Protein AF-A0A0D6XAP4-F1 (afdb_monomer_lite)

Structure (mmCIF, N/CA/C/O backbone):
data_AF-A0A0D6XAP4-F1
#
_entry.id   AF-A0A0D6XAP4-F1
#
loop_
_atom_site.group_PDB
_atom_site.id
_atom_site.type_symbol
_atom_site.label_atom_id
_atom_site.label_alt_id
_atom_site.label_comp_id
_atom_site.label_asym_id
_atom_site.label_entity_id
_atom_site.label_seq_id
_atom_site.pdbx_PDB_ins_code
_atom_site.Cartn_x
_atom_site.Cartn_y
_atom_site.Cartn_z
_atom_site.occupancy
_atom_site.B_iso_or_equiv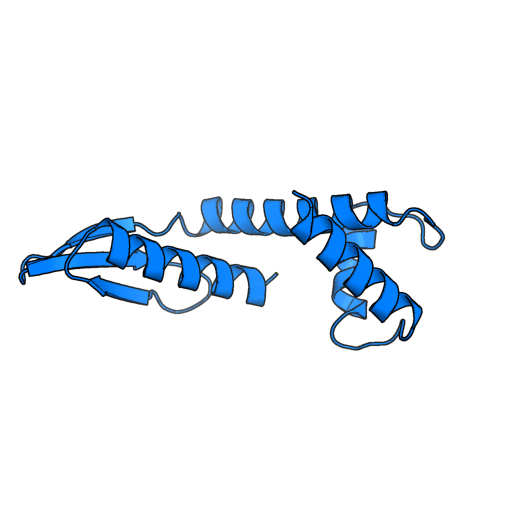
_atom_site.auth_seq_id
_atom_site.auth_comp_id
_atom_site.auth_asym_id
_atom_site.auth_atom_id
_atom_site.pdbx_PDB_model_num
ATOM 1 N N . MET A 1 1 ? 11.491 14.148 1.350 1.00 57.88 1 MET A N 1
ATOM 2 C CA . MET A 1 1 ? 11.463 12.960 0.460 1.00 57.88 1 MET A CA 1
ATOM 3 C C . MET A 1 1 ? 12.845 12.337 0.173 1.00 57.88 1 MET A C 1
ATOM 5 O O . MET A 1 1 ? 12.972 11.571 -0.775 1.00 57.88 1 MET A O 1
ATOM 9 N N . ARG A 1 2 ? 13.874 12.567 1.010 1.00 69.31 2 ARG A N 1
ATOM 10 C CA . ARG A 1 2 ? 15.246 12.067 0.774 1.00 69.31 2 ARG A CA 1
ATOM 11 C C . ARG A 1 2 ? 15.348 10.533 0.806 1.00 69.31 2 ARG A C 1
ATOM 13 O O . ARG A 1 2 ? 16.040 9.953 -0.015 1.00 69.31 2 ARG A O 1
ATOM 20 N N . THR A 1 3 ? 14.599 9.882 1.699 1.00 79.12 3 THR A N 1
ATOM 21 C CA . THR A 1 3 ? 14.654 8.426 1.909 1.00 79.12 3 THR A CA 1
ATOM 22 C C . THR A 1 3 ? 14.202 7.621 0.693 1.00 79.12 3 THR A C 1
ATOM 24 O O . THR A 1 3 ? 14.832 6.628 0.360 1.00 79.12 3 THR A O 1
ATOM 27 N N . LEU A 1 4 ? 13.135 8.046 0.012 1.00 70.56 4 LEU A N 1
ATOM 28 C CA . LEU A 1 4 ? 12.567 7.283 -1.103 1.00 70.56 4 LEU A CA 1
ATOM 29 C C . LEU A 1 4 ? 13.430 7.404 -2.368 1.00 70.56 4 LEU A C 1
ATOM 31 O O . LEU A 1 4 ? 13.663 6.405 -3.037 1.00 70.56 4 LEU A O 1
ATOM 35 N N . HIS A 1 5 ? 14.028 8.579 -2.595 1.00 73.25 5 HIS A N 1
ATOM 36 C CA . HIS A 1 5 ? 15.074 8.763 -3.606 1.00 73.25 5 HIS A CA 1
ATOM 37 C C . HIS A 1 5 ? 16.294 7.878 -3.325 1.00 73.25 5 HIS A C 1
ATOM 39 O O . HIS A 1 5 ? 16.802 7.214 -4.219 1.00 73.25 5 HIS A O 1
ATOM 45 N N . THR A 1 6 ? 16.739 7.804 -2.065 1.00 82.94 6 THR A N 1
ATOM 46 C CA . THR A 1 6 ? 17.836 6.906 -1.674 1.00 82.94 6 THR A CA 1
ATOM 47 C C . THR A 1 6 ? 17.489 5.433 -1.901 1.00 82.94 6 THR A C 1
ATOM 49 O O . THR A 1 6 ? 18.330 4.688 -2.392 1.00 82.94 6 THR A O 1
ATOM 52 N N . LEU A 1 7 ? 16.265 5.001 -1.589 1.00 80.44 7 LEU A N 1
ATOM 53 C CA . LEU A 1 7 ? 15.832 3.625 -1.851 1.00 80.44 7 LEU A CA 1
ATOM 54 C C . LEU A 1 7 ? 15.779 3.317 -3.350 1.00 80.44 7 LEU A C 1
ATOM 56 O O . LEU A 1 7 ? 16.246 2.259 -3.761 1.00 80.44 7 LEU A O 1
ATOM 60 N N . ALA A 1 8 ? 15.275 4.245 -4.165 1.00 76.88 8 ALA A N 1
ATOM 61 C CA . ALA A 1 8 ? 15.255 4.084 -5.613 1.00 76.88 8 ALA A CA 1
ATOM 62 C C . ALA A 1 8 ? 16.667 4.005 -6.210 1.00 76.88 8 ALA A C 1
ATOM 64 O O . ALA A 1 8 ? 16.929 3.120 -7.022 1.00 76.88 8 ALA A O 1
ATOM 65 N N . ARG A 1 9 ? 17.595 4.854 -5.745 1.00 79.50 9 ARG A N 1
ATOM 66 C CA . ARG A 1 9 ? 19.023 4.781 -6.095 1.00 79.50 9 ARG A CA 1
ATOM 67 C C . ARG A 1 9 ? 19.594 3.400 -5.812 1.00 79.50 9 ARG A C 1
ATOM 69 O O . ARG A 1 9 ? 20.184 2.784 -6.694 1.00 79.50 9 ARG A O 1
ATOM 76 N N . LEU A 1 10 ? 19.404 2.911 -4.587 1.00 84.00 10 LEU A N 1
ATOM 77 C CA . LEU A 1 10 ? 19.919 1.608 -4.167 1.00 84.00 10 LEU A CA 1
ATOM 78 C C . LEU A 1 10 ? 19.314 0.471 -4.997 1.00 84.00 10 LEU A C 1
ATOM 80 O O . LEU A 1 10 ? 20.030 -0.448 -5.388 1.00 84.00 10 LEU A O 1
ATOM 84 N N . ALA A 1 11 ? 18.019 0.543 -5.307 1.00 80.75 11 ALA A N 1
ATOM 85 C CA . ALA A 1 11 ? 17.357 -0.436 -6.159 1.00 80.75 11 ALA A CA 1
ATOM 86 C C . ALA A 1 11 ? 17.902 -0.401 -7.599 1.00 80.75 11 ALA A C 1
ATOM 88 O O . ALA A 1 11 ? 18.105 -1.459 -8.201 1.00 80.75 11 ALA A O 1
ATOM 89 N N . LEU A 1 12 ? 18.144 0.794 -8.156 1.00 80.38 12 LEU A N 1
ATOM 90 C CA . LEU A 1 12 ? 18.674 0.961 -9.511 1.00 80.38 12 LEU A CA 1
ATOM 91 C C . LEU A 1 12 ? 20.102 0.430 -9.588 1.00 80.38 12 LEU A C 1
ATOM 93 O O . LEU A 1 12 ? 20.458 -0.280 -10.525 1.00 80.38 12 LEU A O 1
ATOM 97 N N . GLU A 1 13 ? 20.915 0.739 -8.583 1.00 84.94 13 GLU A N 1
ATOM 98 C CA . GLU A 1 13 ? 22.275 0.230 -8.475 1.00 84.94 13 GLU A CA 1
ATOM 99 C C . GLU A 1 13 ? 22.295 -1.300 -8.344 1.00 84.94 13 GLU A C 1
ATOM 101 O O . GLU A 1 13 ? 23.060 -1.967 -9.043 1.00 84.94 13 GLU A O 1
ATOM 106 N N . ALA A 1 14 ? 21.415 -1.875 -7.519 1.00 84.44 14 ALA A N 1
ATOM 107 C CA . ALA A 1 14 ? 21.267 -3.323 -7.394 1.00 84.44 14 ALA A CA 1
ATOM 108 C C . ALA A 1 14 ? 20.871 -3.979 -8.728 1.00 84.44 14 ALA A C 1
ATOM 110 O O . ALA A 1 14 ? 21.469 -4.981 -9.120 1.00 84.44 14 ALA A O 1
ATOM 111 N N . HIS A 1 15 ? 19.934 -3.385 -9.470 1.00 84.00 15 HIS A N 1
ATOM 112 C CA . HIS A 1 15 ? 19.538 -3.890 -10.783 1.00 84.00 15 HIS A CA 1
ATOM 113 C C . HIS A 1 15 ? 20.625 -3.726 -11.843 1.00 84.00 15 HIS A C 1
ATOM 115 O O . HIS A 1 15 ? 20.842 -4.639 -12.627 1.00 84.00 15 HIS A O 1
ATOM 121 N N . ARG A 1 16 ? 21.380 -2.622 -11.846 1.00 83.69 16 ARG A N 1
ATOM 122 C CA . ARG A 1 16 ? 22.541 -2.467 -12.740 1.00 83.69 16 ARG A CA 1
ATOM 123 C C . ARG A 1 16 ? 23.590 -3.555 -12.497 1.00 83.69 16 ARG A C 1
ATOM 125 O O . ARG A 1 16 ? 24.176 -4.052 -13.454 1.00 83.69 16 ARG A O 1
ATOM 132 N N . ARG A 1 17 ? 23.806 -3.945 -11.235 1.00 88.31 17 ARG A N 1
ATOM 133 C CA . ARG A 1 17 ? 24.721 -5.041 -10.867 1.00 88.31 17 ARG A CA 1
ATOM 134 C C . ARG A 1 17 ? 24.178 -6.415 -11.257 1.00 88.31 17 ARG A C 1
ATOM 136 O O . ARG A 1 17 ? 24.959 -7.274 -11.654 1.00 88.31 17 ARG A O 1
ATOM 143 N N . ASN A 1 18 ? 22.866 -6.625 -11.156 1.00 88.31 18 ASN A N 1
ATOM 144 C CA . ASN A 1 18 ? 22.209 -7.863 -11.570 1.00 88.31 18 ASN A CA 1
ATOM 145 C C . ASN A 1 18 ? 20.896 -7.589 -12.332 1.00 88.31 18 ASN A C 1
ATOM 147 O O . ASN A 1 18 ? 19.810 -7.652 -11.745 1.00 88.31 18 ASN A O 1
ATOM 151 N N . PRO A 1 19 ? 20.959 -7.340 -13.655 1.00 85.62 19 PRO A N 1
ATOM 152 C CA . PRO A 1 19 ? 19.769 -6.994 -14.436 1.00 85.62 19 PRO A CA 1
ATOM 153 C C . PRO A 1 19 ? 18.735 -8.119 -14.526 1.00 85.62 19 PRO A C 1
ATOM 155 O O . PRO A 1 19 ? 17.580 -7.874 -14.854 1.00 85.62 19 PRO A O 1
ATOM 158 N N . LYS A 1 20 ? 19.149 -9.360 -14.248 1.00 88.44 20 LYS A N 1
ATOM 159 C CA . LYS A 1 20 ? 18.303 -10.558 -14.295 1.00 88.44 20 LYS A CA 1
ATOM 160 C C . LYS A 1 20 ? 17.806 -10.986 -12.914 1.00 88.44 20 LYS A C 1
ATOM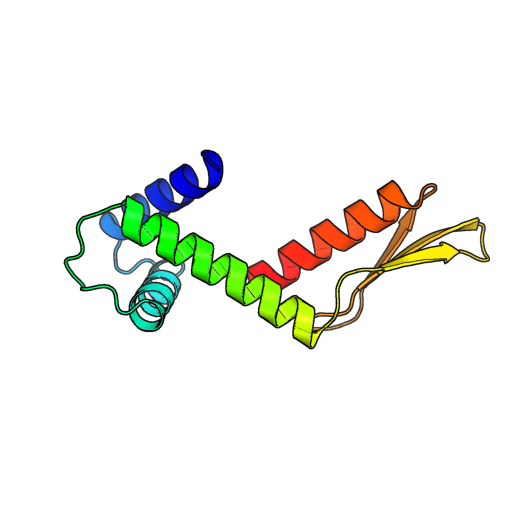 162 O O . LYS A 1 20 ? 17.286 -12.090 -12.783 1.00 88.44 20 LYS A O 1
ATOM 167 N N . ASP A 1 21 ? 17.986 -10.149 -11.892 1.00 89.06 21 ASP A N 1
ATOM 168 C CA . ASP A 1 21 ? 17.489 -10.435 -10.551 1.00 89.06 21 ASP A CA 1
ATOM 169 C C . ASP A 1 21 ? 15.973 -10.720 -10.588 1.00 89.06 21 ASP A C 1
ATOM 171 O O . ASP A 1 21 ? 15.214 -9.880 -11.076 1.00 89.06 21 ASP A O 1
ATOM 175 N N . PRO A 1 22 ? 15.508 -11.883 -10.100 1.00 86.44 22 PRO A N 1
ATOM 176 C CA . PRO A 1 22 ? 14.110 -12.281 -10.240 1.00 86.44 22 PRO A CA 1
ATOM 177 C C . PRO A 1 22 ? 13.149 -11.422 -9.406 1.00 86.44 22 PRO A C 1
ATOM 179 O O . PRO A 1 22 ? 11.963 -11.376 -9.721 1.00 86.44 22 PRO A O 1
ATOM 182 N N . GLY A 1 23 ? 13.635 -10.738 -8.364 1.00 83.44 23 GLY A N 1
ATOM 183 C CA . GLY A 1 23 ? 12.832 -9.823 -7.555 1.00 83.44 23 GLY A CA 1
ATOM 184 C C . GLY A 1 23 ? 12.763 -8.416 -8.150 1.00 83.44 23 GLY A C 1
ATOM 185 O O . GLY A 1 23 ? 11.708 -7.785 -8.124 1.00 83.44 23 GLY A O 1
ATOM 186 N N . LEU A 1 24 ? 13.867 -7.923 -8.716 1.00 83.19 24 LEU A N 1
ATOM 187 C CA . LEU A 1 24 ? 13.958 -6.557 -9.234 1.00 83.19 24 LEU A CA 1
ATOM 188 C C . LEU A 1 24 ? 13.601 -6.444 -10.720 1.00 83.19 24 LEU A C 1
ATOM 190 O O . LEU A 1 24 ? 12.949 -5.475 -11.099 1.00 83.19 24 LEU A O 1
ATOM 194 N N . ALA A 1 25 ? 13.988 -7.394 -11.574 1.00 85.94 25 ALA A N 1
ATOM 195 C CA . ALA A 1 25 ? 13.789 -7.280 -13.023 1.00 85.94 25 ALA A CA 1
ATOM 196 C C . ALA A 1 25 ? 12.309 -7.117 -13.433 1.00 85.94 25 ALA A C 1
ATOM 198 O O . ALA A 1 25 ? 12.024 -6.224 -14.235 1.00 85.94 25 ALA A O 1
ATOM 199 N N . PRO A 1 26 ? 11.339 -7.871 -12.866 1.00 88.06 26 PRO A N 1
ATOM 200 C CA . PRO A 1 26 ? 9.924 -7.681 -13.199 1.00 88.06 26 PRO A CA 1
ATOM 201 C C . PRO A 1 26 ? 9.365 -6.333 -12.729 1.00 88.06 26 PRO A C 1
ATOM 203 O O . PRO A 1 26 ? 8.511 -5.743 -13.393 1.00 88.06 26 PRO A O 1
ATOM 206 N N . LEU A 1 27 ? 9.830 -5.835 -11.578 1.00 85.25 27 LEU A N 1
ATOM 207 C CA . LEU A 1 27 ? 9.461 -4.511 -11.074 1.00 85.25 27 LEU A CA 1
ATOM 208 C C . LEU A 1 27 ? 10.003 -3.417 -12.000 1.00 85.25 27 LEU A C 1
ATOM 210 O O . LEU A 1 27 ? 9.246 -2.539 -12.412 1.00 85.25 27 LEU A O 1
ATOM 214 N N . TRP A 1 28 ? 11.281 -3.501 -12.376 1.00 84.88 28 TRP A N 1
ATOM 215 C CA . TRP A 1 28 ? 11.911 -2.534 -13.271 1.00 84.88 28 TRP A CA 1
ATOM 216 C C . TRP A 1 28 ? 11.243 -2.483 -14.633 1.00 84.88 28 TRP A C 1
ATOM 218 O O . TRP A 1 28 ? 10.968 -1.392 -15.124 1.00 84.88 28 TRP A O 1
ATOM 228 N N . GLU A 1 29 ? 10.910 -3.635 -15.213 1.00 87.19 29 GLU A N 1
ATOM 229 C CA . GLU A 1 29 ? 10.212 -3.681 -16.494 1.00 87.19 29 GLU A CA 1
ATOM 230 C C . GLU A 1 29 ? 8.804 -3.078 -16.400 1.00 87.19 29 GLU A C 1
ATOM 232 O O . GLU A 1 29 ? 8.420 -2.283 -17.258 1.00 87.19 29 GLU A O 1
ATOM 237 N N . ARG A 1 30 ? 8.049 -3.363 -15.328 1.00 87.56 30 ARG A N 1
ATOM 238 C CA . ARG A 1 30 ? 6.733 -2.738 -15.106 1.00 87.56 30 ARG A CA 1
ATOM 239 C C . ARG A 1 30 ? 6.826 -1.223 -14.984 1.00 87.56 30 ARG A C 1
ATOM 241 O O . ARG A 1 30 ? 6.063 -0.523 -15.648 1.00 87.56 30 ARG A O 1
ATOM 248 N N . VAL A 1 31 ? 7.759 -0.713 -14.181 1.00 87.31 31 VAL A N 1
ATOM 249 C CA . VAL A 1 31 ? 7.974 0.735 -14.024 1.00 87.31 31 VAL A CA 1
ATOM 250 C C . VAL A 1 31 ? 8.392 1.355 -15.358 1.00 87.31 31 VAL A C 1
ATOM 252 O O . VAL A 1 31 ? 7.820 2.364 -15.769 1.00 87.31 31 VAL A O 1
ATOM 255 N N . ARG A 1 32 ? 9.320 0.715 -16.083 1.00 86.69 32 ARG A N 1
ATOM 256 C CA . ARG A 1 32 ? 9.799 1.162 -17.397 1.00 86.69 32 ARG A CA 1
ATOM 257 C C . ARG A 1 32 ? 8.664 1.292 -18.402 1.00 86.69 32 ARG A C 1
ATOM 259 O O . ARG A 1 32 ? 8.554 2.323 -19.059 1.00 86.69 32 ARG A O 1
ATOM 266 N N . LEU A 1 33 ? 7.837 0.254 -18.526 1.00 85.69 33 LEU A N 1
ATOM 267 C CA . LEU A 1 33 ? 6.711 0.218 -19.455 1.00 85.69 33 LEU A CA 1
ATOM 268 C C . LEU A 1 33 ? 5.645 1.242 -19.067 1.00 85.69 33 LEU A C 1
ATOM 270 O O . LEU A 1 33 ? 5.226 2.027 -19.915 1.00 85.69 33 LEU A O 1
ATOM 274 N N . LYS A 1 34 ? 5.253 1.287 -17.785 1.00 84.75 34 LYS A N 1
ATOM 275 C CA . LYS A 1 34 ? 4.209 2.200 -17.293 1.00 84.75 34 LYS A CA 1
ATOM 276 C C . LYS A 1 34 ? 4.611 3.671 -17.438 1.00 84.75 34 LYS A C 1
ATOM 278 O O . LYS A 1 34 ? 3.753 4.517 -17.661 1.00 84.75 34 LYS A O 1
ATOM 283 N N . ARG A 1 35 ? 5.908 3.977 -17.336 1.00 85.12 35 ARG A N 1
ATOM 284 C CA . ARG A 1 35 ? 6.450 5.344 -17.429 1.00 85.12 35 ARG A CA 1
ATOM 285 C C . ARG A 1 35 ? 7.152 5.646 -18.755 1.00 85.12 35 ARG A C 1
ATOM 287 O O . ARG A 1 35 ? 7.771 6.695 -18.880 1.00 85.12 35 ARG A O 1
ATOM 294 N N . ALA A 1 36 ? 7.052 4.751 -19.741 1.00 82.81 36 ALA A N 1
ATOM 295 C CA . ALA A 1 36 ? 7.676 4.885 -21.060 1.00 82.81 36 ALA A CA 1
ATOM 296 C C . ALA A 1 36 ? 9.178 5.250 -21.013 1.00 82.81 36 ALA A C 1
ATOM 298 O O . ALA A 1 36 ? 9.688 5.987 -21.862 1.00 82.81 36 ALA A O 1
ATOM 299 N N . LEU A 1 37 ? 9.905 4.726 -20.022 1.00 80.69 37 LEU A N 1
ATOM 300 C CA . LEU A 1 37 ? 11.328 5.010 -19.858 1.00 80.69 37 LEU A CA 1
ATOM 301 C C . LEU A 1 37 ? 12.141 4.308 -20.950 1.00 80.69 37 LEU A C 1
ATOM 303 O O . LEU A 1 37 ? 11.936 3.129 -21.271 1.00 80.69 37 LEU A O 1
ATOM 307 N N . ARG A 1 38 ? 13.103 5.037 -21.526 1.00 74.81 38 ARG A N 1
ATOM 308 C CA . ARG A 1 38 ? 14.023 4.470 -22.518 1.00 74.81 38 ARG A CA 1
ATOM 309 C C . ARG A 1 38 ? 14.956 3.456 -21.838 1.00 74.81 38 ARG A C 1
ATOM 311 O O . ARG A 1 38 ? 15.429 3.737 -20.740 1.00 74.81 38 ARG A O 1
ATOM 318 N N . PRO A 1 39 ? 15.309 2.333 -22.494 1.00 61.84 39 PRO A N 1
ATOM 319 C CA . PRO A 1 39 ? 16.221 1.328 -21.928 1.00 61.84 39 PRO A CA 1
ATOM 320 C C . PRO A 1 39 ? 17.587 1.890 -21.504 1.00 61.84 39 PRO A C 1
ATOM 322 O O . PRO A 1 39 ? 18.225 1.358 -20.605 1.00 61.84 39 PRO A O 1
ATOM 325 N N . ALA A 1 40 ? 18.017 2.980 -22.146 1.00 61.28 40 ALA A N 1
ATOM 326 C CA . ALA A 1 40 ? 19.267 3.678 -21.868 1.00 61.28 40 ALA A CA 1
ATOM 327 C C . ALA A 1 40 ? 19.082 4.976 -21.060 1.00 61.28 40 ALA A C 1
ATOM 329 O O . ALA A 1 40 ? 19.999 5.788 -21.049 1.00 61.28 40 ALA A O 1
ATOM 330 N N . ALA A 1 41 ? 17.917 5.218 -20.438 1.00 56.97 41 ALA A N 1
ATOM 331 C CA . ALA A 1 41 ? 17.693 6.411 -19.618 1.00 56.97 41 ALA A CA 1
ATOM 332 C C . ALA A 1 41 ? 18.708 6.429 -18.450 1.00 56.97 41 ALA A C 1
ATOM 334 O O . ALA A 1 41 ? 18.606 5.579 -17.556 1.00 56.97 41 ALA A O 1
ATOM 335 N N . PRO A 1 42 ? 19.713 7.331 -18.459 1.00 56.34 42 PRO A N 1
ATOM 336 C CA . PRO A 1 42 ? 20.838 7.256 -17.526 1.00 56.34 42 PRO A CA 1
ATOM 337 C C . PRO A 1 42 ? 20.514 7.846 -16.152 1.00 56.34 42 PRO A C 1
ATOM 339 O O . PRO A 1 42 ? 21.232 7.566 -15.190 1.00 56.34 42 PRO A O 1
ATOM 342 N N . GLU A 1 43 ? 19.465 8.664 -16.069 1.00 73.94 43 GLU A N 1
ATOM 343 C CA . GLU A 1 43 ? 19.234 9.555 -14.939 1.00 73.94 43 GLU A CA 1
ATOM 344 C C . GLU A 1 43 ? 18.513 8.825 -13.810 1.00 73.94 43 GLU A C 1
ATOM 346 O O . GLU A 1 43 ? 17.380 8.359 -13.934 1.00 73.94 43 GLU A O 1
ATOM 351 N N . GLU A 1 44 ? 19.235 8.686 -12.706 1.00 73.69 44 GLU A N 1
ATOM 352 C CA . GLU A 1 44 ? 18.787 8.050 -11.476 1.00 73.69 44 GLU A CA 1
ATOM 353 C C . GLU A 1 44 ? 17.522 8.717 -10.921 1.00 73.69 44 GLU A C 1
ATOM 355 O O . GLU A 1 44 ? 16.604 8.027 -10.476 1.00 73.69 44 GLU A O 1
ATOM 360 N N . GLU A 1 45 ? 17.448 10.044 -11.018 1.00 77.62 45 GLU A N 1
ATOM 361 C CA . GLU A 1 45 ? 16.296 10.853 -10.636 1.00 77.62 45 GLU A CA 1
ATOM 362 C C . GLU A 1 45 ? 15.022 10.437 -11.384 1.00 77.62 45 GLU A C 1
ATOM 364 O O . GLU A 1 45 ? 13.998 10.216 -10.741 1.00 77.62 45 GLU A O 1
ATOM 369 N N . LEU A 1 46 ? 15.085 10.215 -12.704 1.00 82.06 46 LEU A N 1
ATOM 370 C CA . LEU A 1 46 ? 13.916 9.792 -13.490 1.00 82.06 46 LEU A CA 1
ATOM 371 C C . LEU A 1 46 ? 13.383 8.431 -13.035 1.00 82.06 46 LEU A C 1
ATOM 373 O O . LEU A 1 46 ? 12.175 8.208 -12.982 1.00 82.06 46 LEU A O 1
ATOM 377 N N . TRP A 1 47 ? 14.277 7.508 -12.681 1.00 79.12 47 TRP A N 1
ATOM 378 C CA . TRP A 1 47 ? 13.877 6.211 -12.140 1.00 79.12 47 TRP A CA 1
ATOM 379 C C . TRP A 1 47 ? 13.321 6.317 -10.719 1.00 79.12 47 TRP A C 1
ATOM 381 O O . TRP A 1 47 ? 12.394 5.583 -10.373 1.00 79.12 47 TRP A O 1
ATOM 391 N N . ALA A 1 48 ? 13.857 7.225 -9.901 1.00 79.38 48 ALA A N 1
ATOM 392 C CA . ALA A 1 48 ? 13.346 7.485 -8.562 1.00 79.38 48 ALA A CA 1
ATOM 393 C C . ALA A 1 48 ? 11.935 8.074 -8.580 1.00 79.38 48 ALA A C 1
ATOM 395 O O . ALA A 1 48 ? 11.074 7.601 -7.834 1.00 79.38 48 ALA A O 1
ATOM 396 N N . GLU A 1 49 ? 11.687 9.042 -9.459 1.00 84.19 49 GLU A N 1
ATOM 397 C CA . GLU A 1 49 ? 10.360 9.606 -9.695 1.00 84.19 49 GLU A CA 1
ATOM 398 C C . GLU A 1 49 ? 9.406 8.542 -10.241 1.00 84.19 49 GLU A C 1
ATOM 400 O O . GLU A 1 49 ? 8.341 8.317 -9.672 1.00 84.19 49 GLU A O 1
ATOM 405 N N . ALA A 1 50 ? 9.827 7.779 -11.251 1.00 86.44 50 ALA A N 1
ATOM 406 C CA . ALA A 1 50 ? 9.013 6.717 -11.832 1.00 86.44 50 ALA A CA 1
ATOM 407 C C . ALA A 1 50 ? 8.596 5.643 -10.811 1.00 86.44 50 ALA A C 1
ATOM 409 O O . ALA A 1 50 ? 7.445 5.190 -10.825 1.00 86.44 50 ALA A O 1
ATOM 410 N N . LEU A 1 51 ? 9.509 5.241 -9.919 1.00 84.94 51 LEU A N 1
ATOM 411 C CA . LEU A 1 51 ? 9.215 4.296 -8.843 1.00 84.94 51 LEU A CA 1
ATOM 412 C C . LEU A 1 51 ? 8.269 4.911 -7.807 1.00 84.94 51 LEU A C 1
ATOM 414 O O . LEU A 1 51 ? 7.310 4.257 -7.400 1.00 84.94 51 LEU A O 1
ATOM 418 N N . LEU A 1 52 ? 8.509 6.158 -7.393 1.00 85.56 52 LEU A N 1
ATOM 419 C CA . LEU A 1 52 ? 7.623 6.864 -6.469 1.00 85.56 52 LEU A CA 1
ATOM 420 C C . LEU A 1 52 ? 6.205 6.959 -7.029 1.00 85.56 52 LEU A C 1
ATOM 422 O O . LEU A 1 52 ? 5.247 6.658 -6.315 1.00 85.56 52 LEU A O 1
ATOM 426 N N . ASP A 1 53 ? 6.075 7.338 -8.294 1.00 88.25 53 ASP A N 1
ATOM 427 C CA . ASP A 1 53 ? 4.785 7.465 -8.949 1.00 88.25 53 ASP A CA 1
ATOM 428 C C . ASP A 1 53 ? 4.101 6.104 -9.047 1.00 88.25 53 ASP A C 1
ATOM 430 O O . ASP A 1 53 ? 2.908 5.997 -8.793 1.00 88.25 53 ASP A O 1
ATOM 434 N N . HIS A 1 54 ? 4.836 5.041 -9.398 1.00 89.44 54 HIS A N 1
ATOM 435 C CA . HIS A 1 54 ? 4.286 3.684 -9.446 1.00 89.44 54 HIS A CA 1
ATOM 436 C C . HIS A 1 54 ? 3.730 3.236 -8.085 1.00 89.44 54 HIS A C 1
ATOM 438 O O . HIS A 1 54 ? 2.607 2.737 -8.016 1.00 89.44 54 HIS A O 1
ATOM 444 N N . LEU A 1 55 ? 4.486 3.455 -7.004 1.00 89.62 55 LEU A N 1
ATOM 445 C CA . LEU A 1 55 ? 4.057 3.112 -5.647 1.00 89.62 55 LEU A CA 1
ATOM 446 C C . LEU A 1 55 ? 2.859 3.957 -5.202 1.00 89.62 55 LEU A C 1
ATOM 448 O O . LEU A 1 55 ? 1.917 3.432 -4.616 1.00 89.62 55 LEU A O 1
ATOM 452 N N . THR A 1 56 ? 2.890 5.260 -5.479 1.00 91.12 56 THR A N 1
ATOM 453 C CA . THR A 1 56 ? 1.826 6.186 -5.076 1.00 91.12 56 THR A CA 1
ATOM 454 C C . THR A 1 56 ? 0.533 5.878 -5.817 1.00 91.12 56 THR A C 1
ATOM 456 O O . THR A 1 56 ? -0.514 5.777 -5.189 1.00 91.12 56 THR A O 1
ATOM 459 N N . GLU A 1 57 ? 0.607 5.647 -7.126 1.00 93.25 57 GLU A N 1
ATOM 460 C CA . GLU A 1 57 ? -0.545 5.265 -7.939 1.00 93.25 57 GLU A CA 1
ATOM 461 C C . GLU A 1 57 ? -1.134 3.932 -7.473 1.00 93.25 57 GLU A C 1
ATOM 463 O O . GLU A 1 57 ? -2.334 3.851 -7.248 1.00 93.25 57 GLU A O 1
ATOM 468 N N . GLY A 1 58 ? -0.299 2.920 -7.211 1.00 93.12 58 GLY A N 1
ATOM 469 C CA . GLY A 1 58 ? -0.769 1.637 -6.690 1.00 93.12 58 GLY A CA 1
ATOM 470 C C . GLY A 1 58 ? -1.448 1.741 -5.317 1.00 93.12 58 GLY A C 1
ATOM 471 O O . GLY A 1 58 ? -2.453 1.078 -5.061 1.00 93.12 58 GLY A O 1
ATOM 472 N N . LEU A 1 59 ? -0.938 2.605 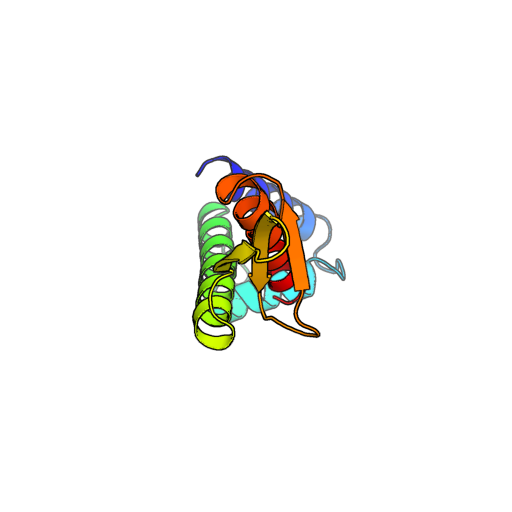-4.432 1.00 94.44 59 LEU A N 1
ATOM 473 C CA . LEU A 1 59 ? -1.579 2.897 -3.148 1.00 94.44 59 LEU A CA 1
ATOM 474 C C . LEU A 1 59 ? -2.907 3.642 -3.319 1.00 94.44 59 LEU A C 1
ATOM 476 O O . LEU A 1 59 ? -3.859 3.336 -2.602 1.00 94.44 59 LEU A O 1
ATOM 480 N N . THR A 1 60 ? -2.982 4.593 -4.250 1.00 95.88 60 THR A N 1
ATOM 481 C CA . THR A 1 60 ? -4.211 5.336 -4.556 1.00 95.88 60 THR A CA 1
ATOM 482 C C . THR A 1 60 ? -5.269 4.424 -5.172 1.00 95.88 60 THR A C 1
ATOM 484 O O . THR A 1 60 ? -6.385 4.378 -4.670 1.00 95.88 60 THR A O 1
ATOM 487 N N . GLU A 1 61 ? -4.916 3.614 -6.170 1.00 95.88 61 GLU A N 1
ATOM 488 C CA . GLU A 1 61 ? -5.822 2.630 -6.776 1.00 95.88 61 GLU A CA 1
ATOM 489 C C . GLU A 1 61 ? -6.348 1.632 -5.733 1.00 95.88 61 GLU A C 1
ATOM 491 O O . GLU A 1 61 ? -7.530 1.285 -5.716 1.00 95.88 61 GLU A O 1
ATOM 496 N N . ALA A 1 62 ? -5.482 1.174 -4.824 1.00 96.12 62 ALA A N 1
ATOM 497 C CA . ALA A 1 62 ? -5.898 0.307 -3.730 1.00 96.12 62 ALA A CA 1
ATOM 498 C C . ALA A 1 62 ? -6.836 1.017 -2.749 1.00 96.12 62 ALA A C 1
ATOM 500 O O . ALA A 1 62 ? -7.777 0.398 -2.252 1.00 96.12 62 ALA A O 1
ATOM 501 N N . TRP A 1 63 ? -6.597 2.298 -2.470 1.00 96.00 63 TRP A N 1
ATOM 502 C CA . TRP A 1 63 ? -7.493 3.102 -1.648 1.00 96.00 63 TRP A CA 1
ATOM 503 C C . TRP A 1 63 ? -8.866 3.227 -2.307 1.00 96.00 63 TRP A C 1
ATOM 505 O O . TRP A 1 63 ? -9.871 2.987 -1.644 1.00 96.00 63 TRP A O 1
ATOM 515 N N . ASP A 1 64 ? -8.925 3.535 -3.599 1.00 97.12 64 ASP A N 1
ATOM 516 C CA . ASP A 1 64 ? -10.187 3.665 -4.334 1.00 97.12 64 ASP A CA 1
ATOM 517 C C . ASP A 1 64 ? -10.954 2.339 -4.374 1.00 97.12 64 ASP A C 1
ATOM 519 O O . ASP A 1 64 ? -12.179 2.307 -4.253 1.00 97.12 64 ASP A O 1
ATOM 523 N N . ARG A 1 65 ? -10.229 1.224 -4.497 1.00 96.75 65 ARG A N 1
ATOM 524 C CA . ARG A 1 65 ? -10.823 -0.110 -4.602 1.00 96.75 65 ARG A CA 1
ATOM 525 C C . ARG A 1 65 ? -11.294 -0.691 -3.271 1.00 96.75 65 ARG A C 1
ATOM 527 O O . ARG A 1 65 ? -12.334 -1.343 -3.235 1.00 96.75 65 ARG A O 1
ATOM 534 N N . TYR A 1 66 ? -10.509 -0.535 -2.209 1.00 96.19 66 TYR A N 1
ATOM 535 C CA . TYR A 1 66 ? -10.726 -1.229 -0.930 1.00 96.19 66 TYR A CA 1
ATOM 536 C C . TYR A 1 66 ? -11.095 -0.287 0.222 1.00 96.19 66 TYR A C 1
ATOM 538 O O . TYR A 1 66 ? -11.463 -0.735 1.312 1.00 96.19 66 TYR A O 1
ATOM 546 N N . GLY A 1 67 ? -10.997 1.021 -0.002 1.00 95.62 67 GLY A N 1
ATOM 547 C CA . GLY A 1 67 ? -11.092 2.031 1.038 1.00 95.62 67 GLY A CA 1
ATOM 548 C C . GLY A 1 67 ? -9.839 2.101 1.912 1.00 95.62 67 GLY A C 1
ATOM 549 O O . GLY A 1 67 ? -9.009 1.189 1.968 1.00 95.62 67 GLY A O 1
ATOM 550 N N . ALA A 1 68 ? -9.719 3.207 2.644 1.00 93.19 68 ALA A N 1
ATOM 551 C CA . ALA A 1 68 ? -8.723 3.321 3.698 1.00 93.19 68 ALA A CA 1
ATOM 552 C C . ALA A 1 68 ? -9.134 2.540 4.952 1.00 93.19 68 ALA A C 1
ATOM 554 O O . ALA A 1 68 ? -10.326 2.399 5.245 1.00 93.19 68 ALA A O 1
ATOM 555 N N . PRO A 1 69 ? -8.150 2.123 5.764 1.00 97.25 69 PRO A N 1
ATOM 556 C CA . PRO A 1 69 ? -8.411 1.612 7.097 1.00 97.25 69 PRO A CA 1
ATOM 557 C C . PRO A 1 69 ? -9.226 2.614 7.918 1.00 97.25 69 PRO A C 1
ATOM 559 O O . PRO A 1 69 ? -9.050 3.830 7.813 1.00 97.25 69 PRO A O 1
ATOM 562 N N . SER A 1 70 ? -10.102 2.103 8.768 1.00 97.19 70 SER A N 1
ATOM 563 C CA . SER A 1 70 ? -10.973 2.905 9.622 1.00 97.19 70 SER A CA 1
ATOM 564 C C . SER A 1 70 ? -10.832 2.466 11.074 1.00 97.19 70 SER A C 1
ATOM 566 O O . SER A 1 70 ? -10.254 1.421 11.363 1.00 97.19 70 SER A O 1
ATOM 568 N N . ALA A 1 71 ? -11.286 3.303 12.008 1.00 97.81 71 ALA A N 1
ATOM 569 C CA . ALA A 1 71 ? -11.260 2.994 13.432 1.00 97.81 71 ALA A CA 1
ATOM 570 C C . ALA A 1 71 ? -12.498 3.553 14.130 1.00 97.81 71 ALA A C 1
ATOM 572 O O . ALA A 1 71 ? -12.825 4.731 13.946 1.00 97.81 71 ALA A O 1
ATOM 573 N N . ALA A 1 72 ? -13.123 2.723 14.958 1.00 97.25 72 ALA A N 1
ATOM 574 C CA . ALA A 1 72 ? -14.317 3.022 15.736 1.00 97.25 72 ALA A CA 1
ATOM 575 C C . ALA A 1 72 ? -14.112 2.677 17.219 1.00 97.25 72 ALA A C 1
ATOM 577 O O . ALA A 1 72 ? -13.150 1.998 17.588 1.00 97.25 72 ALA A O 1
ATOM 578 N N . LEU A 1 73 ? -15.007 3.186 18.070 1.00 97.50 73 LEU A N 1
ATOM 579 C CA . LEU A 1 73 ? -15.098 2.741 19.458 1.00 97.50 73 LEU A CA 1
ATOM 580 C C . LEU A 1 73 ? -15.582 1.291 19.471 1.00 97.50 73 LEU A C 1
ATOM 582 O O . LEU A 1 73 ? -16.485 0.926 18.720 1.00 97.50 73 LEU A O 1
ATOM 586 N N . ASP A 1 74 ? -14.972 0.489 20.323 1.00 95.50 74 ASP A N 1
ATOM 587 C CA . ASP A 1 74 ? -15.345 -0.902 20.514 1.00 95.50 74 ASP A CA 1
ATOM 588 C C . ASP A 1 74 ? -16.369 -1.020 21.659 1.00 95.50 74 ASP A C 1
ATOM 590 O O . ASP A 1 74 ? -16.094 -0.499 22.746 1.00 95.50 74 ASP A O 1
ATOM 594 N N . PRO A 1 75 ? -17.532 -1.675 21.463 1.00 91.44 75 PRO A N 1
ATOM 595 C CA . PRO A 1 75 ? -18.515 -1.887 22.528 1.00 91.44 75 PRO A CA 1
ATOM 596 C C . PRO A 1 75 ? -17.960 -2.614 23.760 1.00 91.44 75 PRO A C 1
ATOM 598 O O . PRO A 1 75 ? -18.458 -2.407 24.863 1.00 91.44 75 PRO A O 1
ATOM 601 N N . GLU A 1 76 ? -16.922 -3.434 23.591 1.00 90.62 76 GLU A N 1
ATOM 602 C CA . GLU A 1 76 ? -16.256 -4.153 24.686 1.00 90.62 76 GLU A CA 1
ATOM 603 C C . GLU A 1 76 ? -15.181 -3.302 25.392 1.00 90.62 76 GLU A C 1
ATOM 605 O O . GLU A 1 76 ? -14.561 -3.742 26.360 1.00 90.62 76 GLU A O 1
ATOM 610 N N . GLY A 1 77 ? -14.979 -2.062 24.935 1.00 91.81 77 GLY A N 1
ATOM 611 C CA 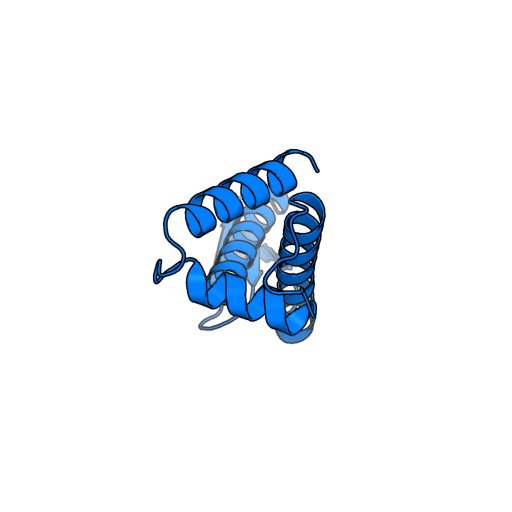. GLY A 1 77 ? -14.001 -1.115 25.456 1.00 91.81 77 GLY A CA 1
ATOM 612 C C . GLY A 1 77 ? -12.780 -0.945 24.549 1.00 91.81 77 GLY A C 1
ATOM 613 O O . GLY A 1 77 ? -12.313 -1.869 23.888 1.00 91.81 77 GLY A O 1
ATOM 614 N N . GLY A 1 78 ? -12.226 0.271 24.5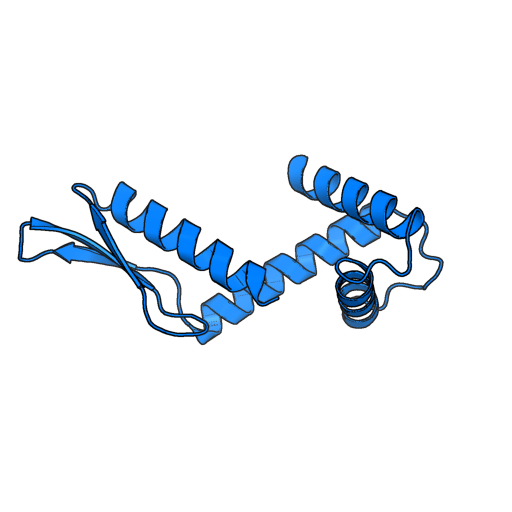30 1.00 95.75 78 GLY A N 1
ATOM 615 C CA . GLY A 1 78 ? -11.115 0.628 23.646 1.00 95.75 78 GLY A CA 1
ATOM 616 C C . GLY A 1 78 ? -11.575 0.956 22.224 1.00 95.75 78 GLY A C 1
ATOM 617 O O . GLY A 1 78 ? -12.657 1.501 22.014 1.00 95.75 78 GLY A O 1
ATOM 618 N N . HIS A 1 79 ? -10.711 0.705 21.243 1.00 98.25 79 HIS A N 1
ATOM 619 C CA . HIS A 1 79 ? -10.950 1.042 19.844 1.00 98.25 79 HIS A CA 1
ATOM 620 C C . HIS A 1 79 ? -10.602 -0.126 18.930 1.00 98.25 79 HIS A C 1
ATOM 622 O O . HIS A 1 79 ? -9.524 -0.710 19.049 1.00 98.25 79 HIS A O 1
ATOM 628 N N . LEU A 1 80 ? -11.481 -0.390 17.968 1.00 98.12 80 LEU A N 1
ATOM 629 C CA . LEU A 1 80 ? -11.294 -1.373 16.911 1.00 98.12 80 LEU A CA 1
ATOM 630 C C . LEU A 1 80 ? -10.974 -0.639 15.610 1.00 98.12 80 LEU A C 1
ATOM 632 O O . LEU A 1 80 ? -11.729 0.234 15.182 1.00 98.12 80 LEU A O 1
ATOM 636 N N . ALA A 1 81 ? -9.855 -0.981 14.981 1.00 98.19 81 ALA A N 1
ATOM 637 C CA . ALA A 1 81 ? -9.504 -0.505 13.653 1.00 98.19 81 ALA A CA 1
ATOM 638 C C . ALA A 1 81 ? -9.408 -1.665 12.677 1.00 98.19 81 ALA A C 1
ATOM 640 O O . ALA A 1 81 ? -8.817 -2.688 13.000 1.00 98.19 81 ALA A O 1
ATOM 641 N N . SER A 1 82 ? -9.942 -1.501 11.477 1.00 97.81 82 SER A N 1
ATOM 642 C CA . SER A 1 82 ? -9.986 -2.564 10.479 1.00 97.81 82 SER A CA 1
ATOM 643 C C . SER A 1 82 ? -9.731 -2.030 9.084 1.00 97.81 82 SER A C 1
ATOM 645 O O . SER A 1 82 ? -9.820 -0.827 8.828 1.00 97.81 82 SER A O 1
ATOM 647 N N . PHE A 1 8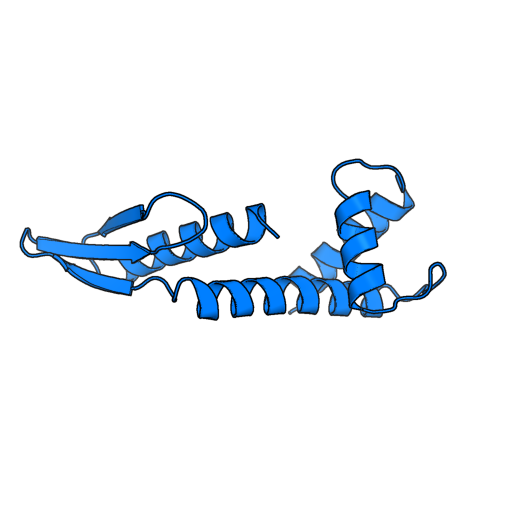3 ? -9.426 -2.938 8.170 1.00 98.00 83 PHE A N 1
ATOM 648 C CA . PHE A 1 83 ? -9.340 -2.629 6.754 1.00 98.00 83 PHE A CA 1
ATOM 649 C C . PHE A 1 83 ? -9.787 -3.811 5.903 1.00 98.00 83 PHE A C 1
ATOM 651 O O . PHE A 1 83 ? -9.733 -4.964 6.333 1.00 98.00 83 PHE A O 1
ATOM 658 N N . THR A 1 84 ? -10.162 -3.505 4.664 1.00 96.31 84 THR A N 1
ATOM 659 C CA . THR A 1 84 ? -10.245 -4.496 3.590 1.00 96.31 84 THR A CA 1
ATOM 660 C C . THR A 1 84 ? -9.093 -4.283 2.611 1.00 96.31 84 THR A C 1
ATOM 662 O O . THR A 1 84 ? -8.433 -3.239 2.613 1.00 96.31 84 THR A O 1
ATOM 665 N N . GLY A 1 85 ? -8.781 -5.303 1.826 1.00 93.56 85 GLY A N 1
ATOM 666 C CA . GLY A 1 85 ? -7.681 -5.282 0.875 1.00 93.56 85 GLY A CA 1
ATOM 667 C C . GLY A 1 85 ? -7.633 -6.596 0.107 1.00 93.56 85 GLY A C 1
ATOM 668 O O . GLY A 1 85 ? -8.571 -7.386 0.188 1.00 93.56 85 GLY A O 1
ATOM 669 N N . PRO A 1 86 ? -6.536 -6.876 -0.605 1.00 92.00 86 PRO A N 1
ATOM 670 C CA . PRO A 1 86 ? -6.321 -8.189 -1.192 1.00 92.00 86 PRO A CA 1
ATOM 671 C C . PRO A 1 86 ? -6.350 -9.283 -0.106 1.00 92.00 86 PRO A C 1
ATOM 673 O O . PRO A 1 86 ? -5.464 -9.329 0.747 1.00 92.00 86 PRO A O 1
ATOM 676 N N . GLY A 1 87 ? -7.359 -10.157 -0.143 1.00 92.00 87 GLY A N 1
ATOM 677 C CA . GLY A 1 87 ? -7.565 -11.236 0.832 1.00 92.00 87 GLY A CA 1
ATOM 678 C C . GLY A 1 87 ? -8.579 -10.895 1.928 1.00 92.00 87 GLY A C 1
ATOM 679 O O . GLY A 1 87 ? -9.422 -10.018 1.758 1.00 92.00 87 GLY A O 1
ATOM 680 N N . GLU A 1 88 ? -8.497 -11.611 3.050 1.00 95.19 88 GLU A N 1
ATOM 681 C CA . GLU A 1 88 ? -9.462 -11.476 4.146 1.00 95.19 88 GLU A CA 1
ATOM 682 C C . GLU A 1 88 ? -9.321 -10.141 4.896 1.00 95.19 88 GLU A C 1
ATOM 684 O O . GLU A 1 88 ? -8.191 -9.666 5.091 1.00 95.19 88 GLU A O 1
ATOM 689 N N . PRO A 1 89 ? -10.434 -9.542 5.361 1.00 96.75 89 PRO A N 1
ATOM 690 C CA . PRO A 1 89 ? -10.399 -8.377 6.237 1.00 96.75 89 PRO A CA 1
ATOM 691 C C . PRO A 1 89 ? -9.569 -8.630 7.501 1.00 96.75 89 PRO A C 1
ATOM 693 O O . PRO A 1 89 ? -9.610 -9.710 8.086 1.00 96.75 89 PRO A O 1
ATOM 696 N N . GLU A 1 90 ? -8.848 -7.607 7.955 1.00 97.69 90 GLU A N 1
ATOM 697 C CA . GLU A 1 90 ? -8.120 -7.645 9.227 1.00 97.69 90 GLU A CA 1
ATOM 698 C C . GLU A 1 90 ? -8.633 -6.566 10.176 1.00 97.69 90 GLU A C 1
ATOM 700 O O . GLU A 1 90 ? -9.018 -5.472 9.748 1.00 97.69 90 GLU A O 1
ATOM 705 N N . ALA A 1 91 ? -8.593 -6.860 11.476 1.00 97.31 91 ALA A N 1
ATOM 706 C CA . ALA A 1 91 ? -8.994 -5.937 12.524 1.00 97.31 91 ALA A CA 1
ATOM 707 C C . ALA A 1 91 ? -8.045 -6.000 13.730 1.00 97.31 91 ALA A C 1
ATOM 709 O O . ALA A 1 91 ? -7.522 -7.053 14.086 1.00 97.31 91 ALA A O 1
ATOM 710 N N . PHE A 1 92 ? -7.836 -4.852 14.366 1.00 97.31 92 PHE A N 1
ATOM 711 C CA . PHE A 1 92 ? -6.874 -4.635 15.438 1.00 97.31 92 PHE A CA 1
ATOM 712 C C . PHE A 1 92 ? -7.536 -3.834 16.551 1.00 97.31 92 PHE A C 1
ATOM 714 O O . PHE A 1 92 ? -8.090 -2.761 16.303 1.00 97.31 92 PHE A O 1
ATOM 721 N N . ARG A 1 93 ? -7.444 -4.332 17.783 1.00 97.56 93 ARG A N 1
ATOM 722 C CA . ARG A 1 93 ? -7.932 -3.631 18.973 1.00 97.56 93 ARG A CA 1
ATOM 723 C C . ARG A 1 93 ? -6.785 -2.941 19.693 1.00 97.56 93 ARG A C 1
ATOM 725 O O . ARG A 1 93 ? -5.697 -3.500 19.809 1.00 97.56 93 ARG A O 1
ATOM 732 N N . ALA A 1 94 ? -7.029 -1.731 20.179 1.00 97.62 94 ALA A N 1
ATOM 733 C CA . ALA A 1 94 ? -6.095 -1.025 21.047 1.00 97.62 94 ALA A CA 1
ATOM 734 C C . ALA A 1 94 ? -6.830 -0.103 22.032 1.00 97.62 94 ALA A C 1
ATOM 736 O O . ALA A 1 94 ? -7.953 0.323 21.752 1.00 97.62 94 ALA A O 1
ATOM 737 N N . PRO A 1 95 ? -6.191 0.296 23.147 1.00 96.62 95 PRO A N 1
ATOM 738 C CA . PRO A 1 95 ? -6.802 1.212 24.110 1.00 96.62 95 PRO A CA 1
ATOM 739 C C . PRO A 1 95 ? -7.178 2.575 23.507 1.00 96.62 95 PRO A C 1
ATOM 741 O O . PRO A 1 95 ? -8.169 3.183 23.907 1.00 96.62 95 PRO A O 1
ATOM 744 N N . SER A 1 96 ? -6.428 3.059 22.508 1.00 97.38 96 SER A N 1
ATOM 745 C CA . SER A 1 96 ? -6.667 4.362 21.874 1.00 97.38 96 SER A CA 1
ATOM 746 C C . SER A 1 96 ? -6.960 4.264 20.376 1.00 97.38 96 SER A C 1
ATOM 748 O O . SER A 1 96 ? -6.343 3.475 19.655 1.00 97.38 96 SER A O 1
ATOM 750 N N . ARG A 1 97 ? -7.823 5.163 19.872 1.00 97.44 97 ARG A N 1
ATOM 751 C CA . ARG A 1 97 ? -8.135 5.290 18.436 1.00 97.44 97 ARG A CA 1
ATOM 752 C C . ARG A 1 97 ? -6.877 5.432 17.591 1.00 97.44 97 ARG A C 1
ATOM 754 O O . ARG A 1 97 ? -6.765 4.835 16.523 1.00 97.44 97 ARG A O 1
ATOM 761 N N . ARG A 1 98 ? -5.930 6.247 18.067 1.00 97.62 98 ARG A N 1
ATOM 762 C CA . ARG A 1 98 ? -4.676 6.539 17.364 1.00 97.62 98 ARG A CA 1
ATOM 763 C C . ARG A 1 98 ? -3.829 5.284 17.201 1.00 97.62 98 ARG A C 1
ATOM 765 O O . ARG A 1 98 ? -3.253 5.088 16.135 1.00 97.62 98 ARG A O 1
ATOM 772 N N . GLU A 1 99 ? -3.728 4.470 18.244 1.00 97.81 99 GLU A N 1
ATOM 773 C CA . GLU A 1 99 ? -2.931 3.251 18.216 1.00 97.81 99 GLU A CA 1
ATOM 774 C C . GLU A 1 99 ? -3.553 2.191 17.311 1.00 97.81 99 GLU A C 1
ATOM 776 O O . GLU A 1 99 ? -2.869 1.733 16.394 1.00 97.81 99 GLU A O 1
ATOM 781 N N . ALA A 1 100 ? -4.845 1.896 17.496 1.00 97.94 100 ALA A N 1
ATOM 782 C CA . ALA A 1 100 ? -5.572 0.938 16.666 1.00 97.94 100 ALA A CA 1
ATOM 783 C C . ALA A 1 100 ? -5.448 1.325 15.186 1.00 97.94 100 ALA A C 1
ATOM 785 O O . ALA A 1 100 ? -4.987 0.540 14.354 1.00 97.94 100 ALA A O 1
ATOM 786 N N . TYR A 1 101 ? -5.737 2.592 14.866 1.00 98.00 101 TYR A N 1
ATOM 787 C CA . TYR A 1 101 ? -5.665 3.077 13.493 1.00 98.00 101 TYR A CA 1
ATOM 788 C C . TYR A 1 101 ? -4.239 3.052 12.929 1.00 98.00 101 TYR A C 1
ATOM 790 O O . TYR A 1 101 ? -4.046 2.754 11.753 1.00 98.00 101 TYR A O 1
ATOM 798 N N . ARG A 1 102 ? -3.210 3.343 13.737 1.00 97.94 102 ARG A N 1
ATOM 799 C CA . ARG A 1 102 ? -1.807 3.270 13.295 1.00 97.94 102 ARG A CA 1
ATOM 800 C C . ARG A 1 102 ? -1.418 1.844 12.908 1.00 97.94 102 ARG A C 1
ATOM 802 O O . ARG A 1 102 ? -0.736 1.678 11.899 1.00 97.94 102 ARG A O 1
ATOM 809 N N . VAL A 1 103 ? -1.813 0.847 13.700 1.00 97.81 103 VAL A N 1
ATOM 810 C CA . VAL A 1 103 ? -1.507 -0.565 13.422 1.00 97.81 103 VAL A CA 1
ATOM 811 C C . VAL A 1 103 ? -2.218 -1.012 12.149 1.00 97.81 103 VAL A C 1
ATOM 813 O O . VAL A 1 103 ? -1.543 -1.431 11.208 1.00 97.81 103 VAL A O 1
ATOM 816 N N . ALA A 1 104 ? -3.536 -0.797 12.067 1.00 98.06 104 ALA A N 1
ATOM 817 C CA . ALA A 1 104 ? -4.328 -1.137 10.887 1.00 98.06 104 ALA A CA 1
ATOM 818 C C . ALA A 1 104 ? -3.774 -0.477 9.614 1.00 98.06 104 ALA A C 1
ATOM 820 O O . ALA A 1 104 ? -3.608 -1.131 8.589 1.00 98.06 104 ALA A O 1
ATOM 821 N N . ARG A 1 105 ? -3.390 0.804 9.686 1.00 97.56 105 ARG A N 1
ATOM 822 C CA . ARG A 1 105 ? -2.829 1.533 8.541 1.00 97.56 105 ARG A CA 1
ATOM 823 C C . ARG A 1 105 ? -1.480 1.000 8.079 1.00 97.56 105 ARG A C 1
ATOM 825 O O . ARG A 1 105 ? -1.242 0.911 6.880 1.00 97.56 105 ARG A O 1
ATOM 832 N N . ARG A 1 106 ? -0.592 0.635 9.008 1.00 97.44 106 ARG A N 1
ATOM 833 C CA . ARG A 1 106 ? 0.706 0.036 8.659 1.00 97.44 106 ARG A CA 1
ATOM 834 C C . ARG A 1 106 ? 0.536 -1.339 8.019 1.00 97.44 106 ARG A C 1
ATOM 836 O O . ARG A 1 106 ? 1.221 -1.619 7.040 1.00 97.44 106 ARG A O 1
ATOM 843 N N . ALA A 1 107 ? -0.357 -2.164 8.562 1.00 97.00 107 ALA A N 1
ATOM 844 C CA . ALA A 1 107 ? -0.667 -3.479 8.013 1.00 97.00 107 ALA A CA 1
ATOM 845 C C . ALA A 1 107 ? -1.281 -3.370 6.608 1.00 97.00 107 ALA A C 1
ATOM 847 O O . ALA A 1 107 ? -0.816 -4.041 5.689 1.00 97.00 107 ALA A O 1
ATOM 848 N N . TRP A 1 108 ? -2.219 -2.439 6.409 1.00 97.75 108 TRP A N 1
ATOM 849 C CA . TRP A 1 108 ? -2.806 -2.160 5.098 1.00 97.75 108 TRP A CA 1
ATOM 850 C C . TRP A 1 108 ? -1.755 -1.739 4.068 1.00 97.75 108 TRP A C 1
ATOM 852 O O . TRP A 1 108 ? -1.638 -2.385 3.031 1.00 97.75 108 TRP A O 1
ATOM 862 N N . PHE A 1 109 ? -0.926 -0.729 4.371 1.00 96.50 109 PHE A N 1
ATOM 863 C CA . PHE A 1 109 ? 0.134 -0.292 3.453 1.00 96.50 109 PHE A CA 1
ATOM 864 C C . PHE A 1 109 ? 1.057 -1.443 3.066 1.00 96.50 109 PHE A C 1
ATOM 866 O O . PHE A 1 109 ? 1.350 -1.624 1.891 1.00 96.50 109 PHE A O 1
ATOM 873 N N . ARG A 1 110 ? 1.489 -2.244 4.044 1.00 95.19 110 ARG A N 1
ATOM 874 C CA . ARG A 1 110 ? 2.347 -3.398 3.784 1.00 95.19 110 ARG A CA 1
ATOM 875 C C . ARG A 1 110 ? 1.682 -4.387 2.829 1.00 95.19 110 ARG A C 1
ATOM 877 O O . ARG A 1 110 ? 2.299 -4.775 1.845 1.00 95.19 110 ARG A O 1
ATOM 884 N N . ARG A 1 111 ? 0.422 -4.736 3.086 1.00 95.44 111 ARG A N 1
ATOM 885 C CA . ARG A 1 111 ? -0.333 -5.683 2.265 1.00 95.44 111 ARG A CA 1
ATOM 886 C C . ARG A 1 111 ? -0.536 -5.193 0.834 1.00 95.44 111 ARG A C 1
ATOM 888 O O . ARG A 1 111 ? -0.444 -5.999 -0.085 1.00 95.44 111 ARG A O 1
ATOM 895 N N . ILE A 1 112 ? -0.810 -3.903 0.635 1.00 95.75 112 ILE A N 1
ATOM 896 C CA . ILE A 1 112 ? -0.917 -3.340 -0.717 1.00 95.75 112 ILE A CA 1
ATOM 897 C C . ILE A 1 112 ? 0.442 -3.386 -1.416 1.00 95.75 112 ILE A C 1
ATOM 899 O O . ILE A 1 112 ? 0.531 -3.902 -2.524 1.00 95.75 112 ILE A O 1
ATOM 903 N N . LEU A 1 113 ? 1.504 -2.916 -0.756 1.00 92.44 113 LEU A N 1
ATOM 904 C CA . LEU A 1 113 ? 2.849 -2.860 -1.336 1.00 92.44 113 LEU A CA 1
ATOM 905 C C . LEU A 1 113 ? 3.415 -4.247 -1.682 1.00 92.44 113 LEU A C 1
ATOM 907 O O . LEU A 1 113 ? 4.132 -4.373 -2.664 1.00 92.44 113 LEU A O 1
ATOM 911 N N . GLU A 1 114 ? 3.071 -5.293 -0.926 1.00 90.62 114 GLU A N 1
ATOM 912 C CA . GLU A 1 114 ? 3.437 -6.689 -1.229 1.00 90.62 114 GLU A CA 1
ATOM 913 C C . GLU A 1 114 ? 2.712 -7.256 -2.466 1.00 90.62 114 GLU A C 1
ATOM 915 O O . GLU A 1 114 ? 3.047 -8.344 -2.934 1.00 90.62 114 GLU A O 1
ATOM 920 N N . ARG A 1 115 ? 1.697 -6.552 -2.981 1.00 86.00 115 ARG A N 1
ATOM 921 C CA . ARG A 1 115 ? 0.864 -6.974 -4.116 1.00 86.00 115 ARG A CA 1
ATOM 922 C C . ARG A 1 115 ? 0.984 -6.058 -5.338 1.00 86.00 115 ARG A C 1
ATOM 924 O O . ARG A 1 115 ? 0.340 -6.364 -6.342 1.00 86.00 115 ARG A O 1
ATOM 931 N N . LEU A 1 116 ? 1.770 -4.979 -5.255 1.00 81.56 116 LEU A N 1
ATOM 932 C CA . LEU A 1 116 ? 2.124 -4.130 -6.399 1.00 81.56 116 LEU A CA 1
ATOM 933 C C . LEU A 1 116 ? 3.129 -4.835 -7.316 1.00 81.56 116 LEU A C 1
ATOM 935 O O . LEU A 1 116 ? 2.899 -4.808 -8.542 1.00 81.56 116 LEU A O 1
#

Secondary structure (DSSP, 8-state):
-HHHHHHHHHHHHHHHH-TT-TTTHHHHHHHHHHTT--TT---HHHHHHHHHHHHHHHHHHHHHHH---EEEE-TTSSEEEEE--SSS-EEEEESSHHHHHHHHHHHHHHHHHTT-

Radius of gyration: 17.88 Å; chains: 1; bounding box: 43×25×48 Å

Foldseek 3Di:
DVVLLVVLLVLVVVCVVPVPPVVNVVVQVVLCVVLVPDPVNPDSVSSSVSSVCVLVVLVVVQCVVWNAWDKDADPVAAIKIWTDGPDDIDIDGDNYRVVRNVVRRVVRSVRSVVVD

pLDDT: mean 88.56, std 9.66, range [56.34, 98.25]

Sequence (116 aa):
MRTLHTLARLALEAHRRNPKDPGLAPLWERVRLKRALRPAAPEEELWAEALLDHLTEGLTEAWDRYGAPSAALDPEGGHLASFTGPGEPEAFRAPSRREAYRVARRAWFRRILERL

Organism: Thermus filiformis (NCBI:txid276)